Protein AF-A0AAT9GQC9-F1 (afdb_monomer_lite)

Structure (mmCIF, N/CA/C/O backbone):
data_AF-A0AAT9GQC9-F1
#
_entry.id   AF-A0AAT9GQC9-F1
#
loop_
_atom_site.group_PDB
_atom_site.id
_atom_site.type_symbol
_atom_site.label_atom_id
_atom_site.label_alt_id
_atom_site.label_comp_id
_atom_site.label_asym_id
_atom_site.label_entity_id
_atom_site.label_seq_id
_atom_site.pdbx_PDB_ins_code
_atom_site.Cartn_x
_atom_site.Cartn_y
_atom_site.Cartn_z
_atom_site.occupancy
_atom_site.B_iso_or_equiv
_atom_site.auth_seq_id
_atom_site.auth_comp_id
_atom_site.auth_asym_id
_atom_site.auth_atom_id
_atom_site.pdbx_PDB_model_num
ATOM 1 N N . MET A 1 1 ? -0.632 -17.582 0.218 1.00 50.00 1 MET A N 1
ATOM 2 C CA . MET A 1 1 ? -1.565 -16.446 0.004 1.00 50.00 1 MET A CA 1
ATOM 3 C C . MET A 1 1 ? -1.235 -15.784 -1.325 1.00 50.00 1 MET A C 1
ATOM 5 O O . MET A 1 1 ? -0.119 -15.308 -1.473 1.00 50.00 1 MET A O 1
ATOM 9 N N . ARG A 1 2 ? -2.159 -15.792 -2.295 1.00 70.19 2 ARG A N 1
ATOM 10 C CA . ARG A 1 2 ? -1.963 -15.132 -3.598 1.00 70.19 2 ARG A CA 1
ATOM 11 C C . ARG A 1 2 ? -1.991 -13.612 -3.391 1.00 70.19 2 ARG A C 1
ATOM 13 O O . ARG A 1 2 ? -2.938 -13.115 -2.786 1.00 70.19 2 ARG A O 1
ATOM 20 N N . TYR A 1 3 ? -0.977 -12.890 -3.876 1.00 73.75 3 TYR A N 1
ATOM 21 C CA . TYR A 1 3 ? -0.872 -11.424 -3.762 1.00 73.75 3 TYR A CA 1
ATOM 22 C C . TYR A 1 3 ? -2.115 -10.682 -4.283 1.00 73.75 3 TYR A C 1
ATOM 24 O O . TYR A 1 3 ? -2.418 -9.595 -3.808 1.00 73.75 3 TYR A O 1
ATOM 32 N N . HIS A 1 4 ? -2.887 -11.315 -5.170 1.00 80.56 4 HIS A N 1
ATOM 33 C CA . HIS A 1 4 ? -4.184 -10.840 -5.645 1.00 80.56 4 HIS A CA 1
ATOM 34 C C . HIS A 1 4 ? -5.199 -10.564 -4.517 1.00 80.56 4 HIS A C 1
ATOM 36 O O . HIS A 1 4 ? -5.728 -9.461 -4.4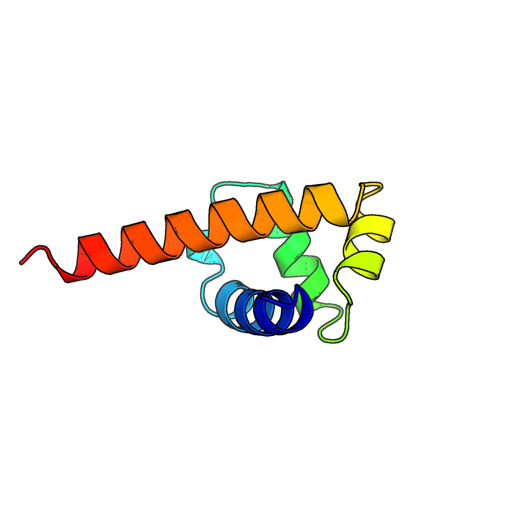24 1.00 80.56 4 HIS A O 1
ATOM 42 N N . ASN A 1 5 ? -5.420 -11.521 -3.605 1.00 87.19 5 ASN A N 1
ATOM 43 C CA . ASN A 1 5 ? -6.394 -11.351 -2.515 1.00 87.19 5 ASN A CA 1
ATOM 44 C C . ASN A 1 5 ? -5.934 -10.300 -1.499 1.00 87.19 5 ASN A C 1
ATOM 46 O O . ASN A 1 5 ? -6.754 -9.619 -0.893 1.00 87.19 5 ASN A O 1
ATOM 50 N N . PHE A 1 6 ? -4.619 -10.189 -1.293 1.0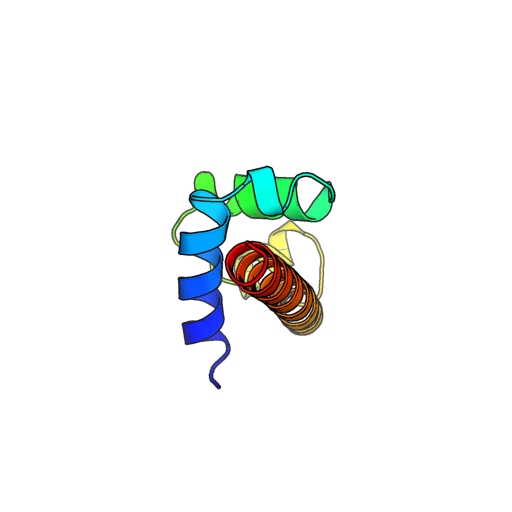0 90.12 6 PHE A N 1
ATOM 51 C CA . PHE A 1 6 ? -4.042 -9.126 -0.477 1.00 90.12 6 PHE A CA 1
ATOM 52 C C . PHE A 1 6 ? -4.297 -7.755 -1.112 1.00 90.12 6 PHE A C 1
ATOM 54 O O . PHE A 1 6 ? -4.754 -6.854 -0.421 1.00 90.12 6 PHE A O 1
ATOM 61 N N . TRP A 1 7 ? -4.043 -7.618 -2.416 1.00 92.38 7 TRP A N 1
ATOM 62 C CA . TRP A 1 7 ? -4.177 -6.352 -3.129 1.00 92.38 7 TRP A CA 1
ATOM 63 C C . TRP A 1 7 ? -5.598 -5.790 -3.072 1.00 92.38 7 TRP A C 1
ATOM 65 O O . TRP A 1 7 ? -5.771 -4.611 -2.783 1.00 92.38 7 TRP A O 1
ATOM 75 N N . ILE A 1 8 ? -6.612 -6.637 -3.279 1.00 92.00 8 ILE A N 1
ATOM 76 C CA . ILE A 1 8 ? -8.023 -6.229 -3.184 1.00 92.00 8 ILE A CA 1
ATOM 77 C C . ILE A 1 8 ? -8.324 -5.662 -1.791 1.00 92.00 8 ILE A C 1
ATOM 79 O O . ILE A 1 8 ? -8.745 -4.514 -1.676 1.00 92.00 8 ILE A O 1
ATOM 83 N N . LYS A 1 9 ? -8.002 -6.425 -0.738 1.00 92.19 9 LYS A N 1
ATOM 84 C CA . LYS A 1 9 ? -8.232 -6.008 0.655 1.00 92.19 9 LYS A CA 1
ATOM 85 C C . LYS A 1 9 ? -7.475 -4.737 1.022 1.00 92.19 9 LYS A C 1
ATOM 87 O O . LYS A 1 9 ? -8.007 -3.883 1.722 1.00 92.19 9 LYS A O 1
ATOM 92 N N . PHE A 1 10 ? -6.230 -4.622 0.562 1.00 92.75 10 PHE A N 1
ATOM 93 C CA . PHE A 1 10 ? -5.417 -3.438 0.798 1.00 92.75 10 PHE A CA 1
ATOM 94 C C . PHE A 1 10 ? -6.056 -2.201 0.168 1.00 92.75 10 PHE A C 1
ATOM 96 O O . PHE A 1 10 ? -6.202 -1.206 0.864 1.00 92.75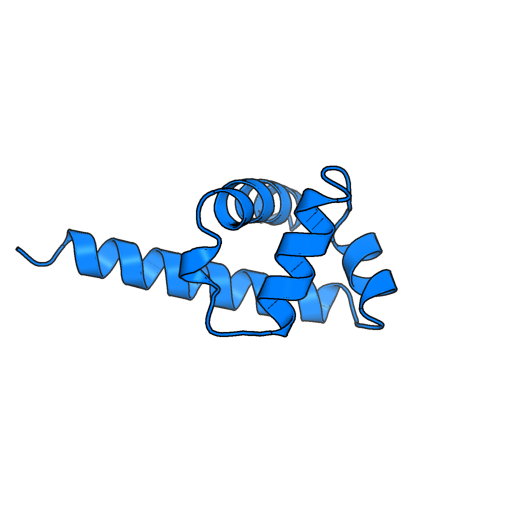 10 PHE A O 1
ATOM 103 N N . LYS A 1 11 ? -6.476 -2.263 -1.105 1.00 93.69 11 LYS A N 1
ATOM 104 C CA . LYS A 1 11 ? -7.109 -1.123 -1.787 1.00 93.69 11 LYS A CA 1
ATOM 105 C C . LYS A 1 11 ? -8.355 -0.642 -1.053 1.00 93.69 11 LYS A C 1
ATOM 107 O O . LYS A 1 11 ? -8.463 0.542 -0.756 1.00 93.69 11 LYS A O 1
ATOM 112 N N . GLU A 1 12 ? -9.268 -1.562 -0.748 1.00 92.38 12 GLU A N 1
ATOM 113 C CA . GLU A 1 12 ? -10.523 -1.244 -0.058 1.00 92.38 12 GLU A CA 1
ATOM 114 C C . GLU A 1 12 ? -10.256 -0.569 1.288 1.00 92.38 12 GLU A C 1
ATOM 116 O O . GLU A 1 12 ? -10.787 0.504 1.570 1.00 92.38 12 GLU A O 1
ATOM 121 N N . TYR A 1 13 ? -9.368 -1.158 2.090 1.00 92.19 13 TYR A N 1
ATOM 122 C CA . TYR A 1 13 ? -9.035 -0.624 3.401 1.00 92.19 13 TYR A CA 1
ATOM 123 C C . TYR A 1 13 ? -8.301 0.720 3.317 1.00 92.19 13 TYR A C 1
ATOM 125 O O . TYR A 1 13 ? -8.627 1.635 4.068 1.00 92.19 13 TYR A O 1
ATOM 133 N N . ALA A 1 14 ? -7.327 0.857 2.415 1.00 91.31 14 ALA A N 1
ATOM 134 C CA . ALA A 1 14 ? -6.495 2.052 2.303 1.00 91.31 14 ALA A CA 1
ATOM 135 C C . ALA A 1 14 ? -7.274 3.276 1.807 1.00 91.31 14 ALA A C 1
ATOM 137 O O . ALA A 1 14 ? -6.995 4.390 2.236 1.00 91.31 14 ALA A O 1
ATOM 138 N N . VAL A 1 15 ? -8.286 3.073 0.957 1.00 91.56 15 VAL A N 1
ATOM 139 C CA . VAL A 1 15 ? -9.193 4.145 0.521 1.00 91.56 15 VAL A CA 1
ATOM 140 C C . VAL A 1 15 ? -10.106 4.605 1.662 1.00 91.56 15 VAL A C 1
ATOM 142 O O . VAL A 1 15 ? -10.366 5.801 1.778 1.00 91.56 15 VAL A O 1
ATOM 145 N N . GLN A 1 16 ? -10.575 3.677 2.502 1.00 90.56 16 GLN A N 1
ATOM 146 C CA . GLN A 1 16 ? -11.466 3.972 3.631 1.00 90.56 16 GLN A CA 1
ATOM 147 C C . GLN A 1 16 ? -10.734 4.550 4.851 1.00 90.56 16 GLN A C 1
ATOM 149 O O . GLN A 1 16 ? -11.328 5.301 5.615 1.00 90.56 16 GLN A O 1
ATOM 154 N N . ASN A 1 17 ? -9.458 4.201 5.036 1.00 89.69 17 ASN A N 1
ATOM 155 C CA . ASN A 1 17 ? -8.667 4.525 6.225 1.00 89.69 17 ASN A CA 1
ATOM 156 C C . ASN A 1 17 ? -7.372 5.252 5.838 1.00 89.69 17 ASN A C 1
ATOM 158 O O . ASN A 1 17 ? -6.290 4.897 6.304 1.00 89.69 17 ASN A O 1
ATOM 162 N N . GLU A 1 18 ? -7.456 6.250 4.956 1.00 86.00 18 GLU A N 1
ATOM 163 C CA . GLU A 1 18 ? -6.280 6.991 4.475 1.00 86.00 18 GLU A CA 1
ATOM 164 C C . GLU A 1 18 ? -5.463 7.601 5.627 1.00 86.00 18 GLU A C 1
ATOM 166 O O . GLU A 1 18 ? -4.229 7.550 5.616 1.00 86.00 18 GLU A O 1
ATOM 171 N N . ASP A 1 19 ? -6.143 8.081 6.671 1.00 85.81 19 ASP A N 1
ATOM 172 C CA . ASP A 1 19 ? -5.518 8.656 7.864 1.00 85.81 19 ASP A CA 1
ATOM 173 C C . ASP A 1 19 ? -4.594 7.669 8.588 1.00 85.81 19 ASP A C 1
ATOM 175 O O . ASP A 1 19 ? -3.578 8.073 9.163 1.00 85.81 19 ASP A O 1
ATOM 179 N N . ALA A 1 20 ? -4.873 6.363 8.497 1.00 83.94 20 ALA A N 1
ATOM 180 C CA . ALA A 1 20 ? -4.042 5.316 9.088 1.00 83.94 20 ALA A CA 1
ATOM 181 C C . ALA A 1 20 ? -2.664 5.193 8.409 1.00 83.94 20 ALA A C 1
ATOM 183 O O . ALA A 1 20 ? -1.722 4.662 9.002 1.00 83.94 20 ALA A O 1
ATOM 184 N N . PHE A 1 21 ? -2.523 5.722 7.189 1.00 83.19 21 PHE A N 1
ATOM 185 C CA . PHE A 1 21 ? -1.293 5.710 6.391 1.00 83.19 21 PHE A CA 1
ATOM 186 C C . PHE A 1 21 ? -0.675 7.108 6.215 1.00 83.19 21 PHE A C 1
ATOM 188 O O . PHE A 1 21 ? 0.297 7.278 5.474 1.00 83.19 21 PHE A O 1
ATOM 195 N N . SER A 1 22 ? -1.204 8.112 6.921 1.00 74.31 22 SER A N 1
ATOM 196 C CA . SER A 1 22 ? -0.886 9.538 6.755 1.00 74.31 22 SER A CA 1
ATOM 197 C C . SER A 1 22 ? 0.573 9.935 7.042 1.00 74.31 22 SER A C 1
ATOM 199 O O . SER A 1 22 ? 0.989 11.040 6.681 1.00 74.31 22 SER A O 1
ATOM 201 N N . SER A 1 23 ? 1.369 9.052 7.646 1.00 78.06 23 SER A N 1
ATOM 202 C CA . SER A 1 23 ? 2.771 9.305 7.996 1.00 78.06 23 SER A CA 1
ATOM 203 C C . SER A 1 23 ? 3.766 9.091 6.849 1.00 78.06 23 SER A C 1
ATOM 205 O O . SER A 1 23 ? 4.898 9.558 6.947 1.00 78.06 23 SER A O 1
ATOM 207 N N . SER A 1 24 ? 3.380 8.418 5.757 1.00 84.00 24 SER A N 1
ATOM 208 C CA . SER A 1 24 ? 4.278 8.131 4.628 1.00 84.00 24 SER A CA 1
ATOM 209 C C . SER A 1 24 ? 3.808 8.815 3.349 1.00 84.00 24 SER A C 1
ATOM 211 O O . SER A 1 24 ? 2.715 8.546 2.853 1.00 84.00 24 SER A O 1
ATOM 213 N N . TYR A 1 25 ? 4.667 9.664 2.777 1.00 85.44 25 TYR A N 1
ATOM 214 C CA . TYR A 1 25 ? 4.410 10.313 1.488 1.00 85.44 25 TYR A CA 1
ATOM 215 C C . TYR A 1 25 ? 4.184 9.284 0.373 1.00 85.44 25 TYR A C 1
ATOM 217 O O . TYR A 1 25 ? 3.227 9.402 -0.385 1.00 85.44 25 TYR A O 1
ATOM 225 N N . LEU A 1 26 ? 4.993 8.218 0.341 1.00 87.88 26 LEU A N 1
ATOM 226 C CA . LEU A 1 26 ? 4.833 7.128 -0.621 1.00 87.88 26 LEU A CA 1
ATOM 227 C C . LEU A 1 26 ? 3.447 6.479 -0.512 1.00 87.88 26 LEU A C 1
ATOM 229 O O . LEU A 1 26 ? 2.820 6.206 -1.529 1.00 87.88 26 LEU A O 1
ATOM 233 N N . LEU A 1 27 ? 2.942 6.256 0.705 1.00 90.69 27 LEU A N 1
ATOM 234 C CA . LEU A 1 27 ? 1.618 5.659 0.895 1.00 90.69 27 LEU A CA 1
ATOM 235 C C . LEU A 1 27 ? 0.492 6.602 0.484 1.00 90.69 27 LEU A C 1
ATOM 237 O O . LEU A 1 27 ? -0.473 6.140 -0.115 1.00 90.69 27 LEU A O 1
ATOM 241 N N . LYS A 1 28 ? 0.623 7.906 0.750 1.00 90.50 28 LYS A N 1
ATOM 242 C CA . LYS A 1 28 ? -0.330 8.905 0.247 1.00 90.50 28 LYS A CA 1
ATOM 243 C C . LYS A 1 28 ? -0.389 8.882 -1.275 1.00 90.50 28 LYS A C 1
ATOM 245 O O . LYS A 1 28 ? -1.479 8.798 -1.830 1.00 90.50 28 LYS A O 1
ATOM 250 N N . SER A 1 29 ? 0.764 8.853 -1.942 1.00 91.50 29 SER A N 1
ATOM 251 C CA . SER A 1 29 ? 0.827 8.732 -3.401 1.00 91.50 29 SER A CA 1
ATOM 252 C C . SER A 1 29 ? 0.200 7.426 -3.892 1.00 91.50 29 SER A C 1
ATOM 254 O O . SER A 1 29 ? -0.583 7.438 -4.835 1.00 91.50 29 SER A O 1
ATOM 256 N N . VAL A 1 30 ? 0.465 6.301 -3.220 1.00 94.00 30 VAL A N 1
ATOM 257 C CA . VAL A 1 30 ? -0.168 5.008 -3.531 1.00 94.00 30 VAL A CA 1
ATOM 258 C C . VAL A 1 30 ? -1.693 5.083 -3.404 1.00 94.00 30 VAL A C 1
ATOM 260 O O . VAL A 1 30 ? -2.398 4.634 -4.304 1.00 94.00 30 VAL A O 1
ATOM 263 N N . ILE A 1 31 ? -2.215 5.650 -2.314 1.00 94.31 31 ILE A N 1
ATOM 264 C CA . ILE A 1 31 ? -3.660 5.775 -2.071 1.00 94.31 31 ILE A CA 1
ATOM 265 C C . ILE A 1 31 ? -4.301 6.707 -3.095 1.00 94.31 31 ILE A C 1
ATOM 267 O O . ILE A 1 31 ? -5.356 6.380 -3.635 1.00 94.31 31 ILE A O 1
ATOM 271 N N . HIS A 1 32 ? -3.651 7.826 -3.409 1.00 94.75 32 HIS A N 1
ATOM 272 C CA . HIS A 1 32 ? -4.100 8.749 -4.441 1.00 94.75 32 HIS A CA 1
ATOM 273 C C . HIS A 1 32 ? -4.209 8.053 -5.805 1.00 94.75 32 HIS A C 1
ATOM 275 O O . HIS A 1 32 ? -5.277 8.068 -6.411 1.00 94.75 32 HIS A O 1
ATOM 281 N N . LEU A 1 33 ? -3.174 7.315 -6.219 1.00 95.00 33 LEU A N 1
ATOM 282 C CA . LEU A 1 33 ? -3.179 6.549 -7.470 1.00 95.00 33 LEU A CA 1
ATOM 283 C C . LEU A 1 33 ? -4.260 5.456 -7.496 1.00 95.00 33 LEU A C 1
ATOM 285 O O . LEU A 1 33 ? -4.853 5.203 -8.544 1.00 95.00 33 LEU A O 1
ATOM 289 N N . ILE A 1 34 ? -4.549 4.816 -6.356 1.00 95.44 34 ILE A N 1
ATOM 290 C CA . ILE A 1 34 ? -5.659 3.856 -6.231 1.00 95.44 34 ILE A CA 1
ATOM 291 C C . ILE A 1 34 ? -7.013 4.560 -6.388 1.00 95.44 34 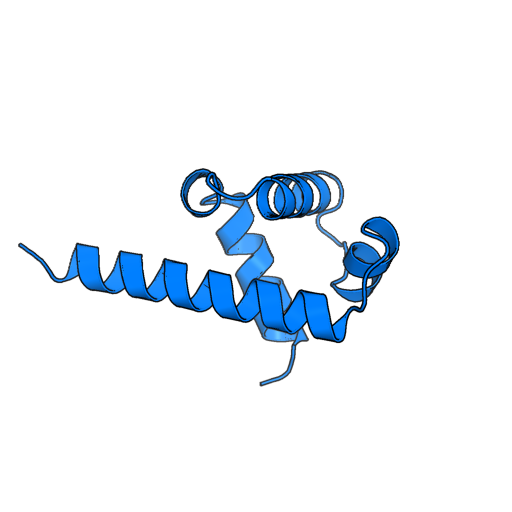ILE A C 1
ATOM 293 O O . ILE A 1 34 ? -7.903 4.005 -7.030 1.00 95.44 34 ILE A O 1
ATOM 297 N N . LYS A 1 35 ? -7.186 5.757 -5.812 1.00 94.94 35 LYS A N 1
ATOM 298 C CA . LYS A 1 35 ? -8.426 6.541 -5.922 1.00 94.94 35 LYS A CA 1
ATOM 299 C C . LYS A 1 35 ? -8.676 7.009 -7.355 1.00 94.94 35 LYS A C 1
ATOM 301 O O . LYS A 1 35 ? -9.800 6.892 -7.832 1.00 94.94 35 LYS A O 1
ATOM 306 N N . GLU A 1 36 ? -7.641 7.489 -8.039 1.00 96.19 36 GLU A N 1
ATOM 307 C CA . GLU A 1 36 ? -7.730 7.910 -9.442 1.00 96.19 36 GLU A CA 1
ATOM 308 C C . GLU A 1 36 ? -7.945 6.727 -10.390 1.00 96.19 36 GLU A C 1
ATOM 310 O O . GLU A 1 36 ? -8.668 6.840 -11.377 1.00 96.19 36 GLU A O 1
ATOM 315 N N . ASN A 1 37 ? -7.356 5.568 -10.075 1.00 95.62 37 ASN A N 1
ATOM 316 C CA . ASN A 1 37 ? -7.423 4.369 -10.904 1.00 95.62 37 ASN A CA 1
ATOM 317 C C . ASN A 1 37 ? -7.826 3.134 -10.072 1.00 95.62 37 ASN A C 1
ATOM 319 O O . ASN A 1 37 ? -6.982 2.280 -9.787 1.00 95.62 37 ASN A O 1
ATOM 323 N N . PRO A 1 38 ? -9.117 2.945 -9.731 1.00 93.12 38 PRO A N 1
ATOM 324 C CA . PRO A 1 38 ? -9.559 1.860 -8.841 1.00 93.12 38 PRO A CA 1
ATOM 325 C C . PRO A 1 38 ? -9.219 0.451 -9.341 1.00 93.12 38 PRO A C 1
ATOM 327 O O . PRO A 1 38 ? -9.039 -0.481 -8.550 1.00 93.12 38 PRO A O 1
ATOM 330 N N . ASN A 1 39 ? -9.088 0.287 -10.658 1.00 93.38 39 ASN A N 1
ATOM 331 C CA . ASN A 1 39 ? -8.744 -0.976 -11.311 1.00 93.38 39 ASN A CA 1
ATOM 332 C C . ASN A 1 39 ? -7.231 -1.212 -11.430 1.00 93.38 39 ASN A C 1
ATOM 334 O O . ASN A 1 39 ? -6.825 -2.254 -11.947 1.00 93.38 39 ASN A O 1
ATOM 338 N N . ILE A 1 40 ? -6.394 -0.292 -10.935 1.00 95.06 40 ILE A N 1
ATOM 339 C CA . ILE A 1 40 ? -4.942 -0.428 -11.007 1.00 95.06 40 ILE A CA 1
ATOM 340 C C . ILE A 1 40 ? -4.491 -1.734 -10.348 1.00 95.06 40 ILE A C 1
ATOM 342 O O . ILE A 1 40 ? -4.948 -2.139 -9.266 1.00 95.06 40 ILE A O 1
ATOM 346 N N . THR A 1 41 ? -3.619 -2.442 -11.056 1.00 94.56 41 THR A N 1
ATOM 347 C CA . THR A 1 41 ? -2.977 -3.653 -10.556 1.00 94.56 41 THR A CA 1
ATOM 348 C C . THR A 1 41 ? -1.730 -3.265 -9.774 1.00 94.56 41 THR A C 1
ATOM 350 O O . THR A 1 41 ? -1.139 -2.215 -10.008 1.00 94.56 41 THR A O 1
ATOM 353 N N . LEU A 1 42 ? -1.281 -4.135 -8.872 1.00 92.62 42 LEU A N 1
ATOM 354 C CA . LEU A 1 42 ? -0.039 -3.901 -8.136 1.00 92.62 42 LEU A CA 1
ATOM 355 C C . LEU A 1 42 ? 1.175 -3.726 -9.067 1.00 92.62 42 LEU A C 1
ATOM 357 O O . LEU A 1 42 ? 2.061 -2.935 -8.774 1.00 92.62 42 LEU A O 1
ATOM 361 N N . ILE A 1 43 ? 1.185 -4.436 -10.201 1.00 93.81 43 ILE A N 1
ATOM 362 C CA . ILE A 1 43 ? 2.224 -4.310 -11.232 1.00 93.81 43 ILE A CA 1
ATOM 363 C C . ILE A 1 43 ? 2.135 -2.941 -11.915 1.00 93.81 43 ILE A C 1
ATOM 365 O O . ILE A 1 43 ? 3.151 -2.272 -12.060 1.00 93.81 43 ILE A O 1
ATOM 369 N N . GLY A 1 44 ? 0.930 -2.498 -12.290 1.00 95.06 44 GLY A N 1
ATOM 370 C CA . GLY A 1 44 ? 0.730 -1.178 -12.895 1.00 95.06 44 GLY A CA 1
ATOM 371 C C . GLY A 1 44 ? 1.144 -0.045 -11.956 1.00 95.06 44 GLY A C 1
ATOM 372 O O . GLY A 1 44 ? 1.834 0.878 -12.371 1.00 95.06 44 GLY A O 1
ATOM 373 N N . LEU A 1 45 ? 0.804 -0.161 -10.672 1.00 95.38 45 LEU A N 1
ATOM 374 C CA . LEU A 1 45 ? 1.230 0.791 -9.650 1.00 95.38 45 LEU A CA 1
ATOM 375 C C . LEU A 1 45 ? 2.757 0.827 -9.503 1.00 95.38 45 LEU A C 1
ATOM 377 O O . LEU A 1 45 ? 3.335 1.904 -9.412 1.00 95.38 45 LEU A O 1
ATOM 381 N N . ALA A 1 46 ? 3.409 -0.337 -9.506 1.00 94.56 46 ALA A N 1
ATOM 382 C CA . ALA A 1 46 ? 4.863 -0.421 -9.438 1.00 94.56 46 ALA A CA 1
ATOM 383 C C . ALA A 1 46 ? 5.535 0.247 -10.649 1.00 94.56 46 ALA A C 1
ATOM 385 O O . ALA A 1 46 ? 6.514 0.963 -10.477 1.00 94.56 46 ALA A O 1
ATOM 386 N N . GLY A 1 47 ? 4.954 0.091 -11.844 1.00 96.06 47 GLY A N 1
ATOM 387 C CA . GLY A 1 47 ? 5.417 0.773 -13.054 1.00 96.06 47 GLY A CA 1
ATOM 388 C C . GLY A 1 47 ? 5.302 2.298 -12.980 1.00 96.06 47 GLY A C 1
ATOM 389 O O . GLY A 1 47 ? 6.219 2.991 -13.397 1.00 96.06 47 GLY A O 1
ATOM 390 N N . ILE A 1 48 ? 4.216 2.832 -12.407 1.00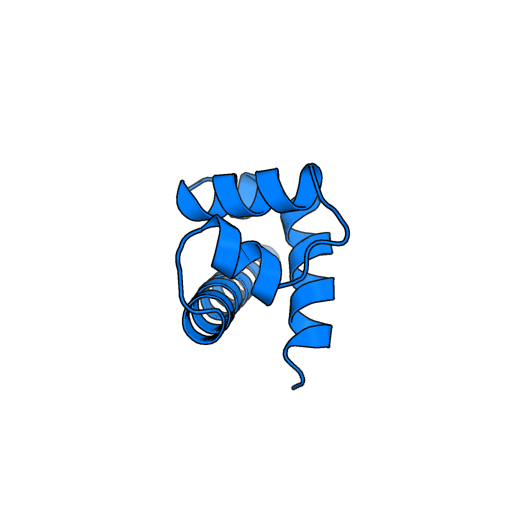 95.38 48 ILE A N 1
ATOM 391 C CA . ILE A 1 48 ? 4.051 4.288 -12.213 1.00 95.38 48 ILE A CA 1
ATOM 392 C C . ILE A 1 48 ? 5.069 4.836 -11.205 1.00 95.38 48 ILE A C 1
ATOM 394 O O . ILE A 1 48 ? 5.569 5.945 -11.366 1.00 95.38 48 ILE A O 1
ATOM 398 N N . LEU A 1 49 ? 5.367 4.065 -10.159 1.00 93.12 49 LEU A N 1
ATOM 399 C CA . LEU A 1 49 ? 6.283 4.456 -9.085 1.00 93.12 49 LEU A CA 1
ATOM 400 C C . LEU A 1 49 ? 7.756 4.141 -9.388 1.00 93.12 49 LEU A C 1
ATOM 402 O O . LEU A 1 49 ? 8.582 4.287 -8.490 1.00 93.12 49 LEU A O 1
ATOM 406 N N . ASP A 1 50 ? 8.062 3.682 -10.605 1.00 94.31 50 ASP A N 1
ATOM 407 C CA . ASP A 1 50 ? 9.394 3.241 -11.036 1.00 94.31 50 ASP A CA 1
ATOM 408 C C . ASP A 1 50 ? 10.064 2.301 -10.014 1.00 94.31 50 ASP A C 1
ATOM 410 O O . ASP A 1 50 ? 11.171 2.520 -9.519 1.00 94.31 50 ASP A O 1
ATOM 414 N N . THR A 1 51 ? 9.330 1.263 -9.603 1.00 93.62 51 THR A N 1
ATOM 415 C CA . THR A 1 51 ? 9.773 0.326 -8.566 1.00 93.62 51 THR A CA 1
ATOM 416 C C . THR A 1 51 ? 9.448 -1.123 -8.911 1.00 93.62 51 THR A C 1
ATOM 418 O O . THR A 1 51 ? 8.631 -1.425 -9.781 1.00 93.62 51 THR A O 1
ATOM 421 N N . ASP A 1 52 ? 10.078 -2.055 -8.197 1.00 94.19 52 ASP A N 1
ATOM 422 C CA . ASP A 1 52 ? 9.822 -3.481 -8.361 1.00 94.19 52 ASP A CA 1
ATOM 423 C C . ASP A 1 52 ? 8.489 -3.886 -7.708 1.00 94.19 52 ASP A C 1
ATOM 425 O O . ASP A 1 52 ? 8.204 -3.584 -6.544 1.00 94.19 52 ASP A O 1
ATOM 429 N N . ALA A 1 53 ? 7.664 -4.627 -8.451 1.00 91.88 53 ALA A N 1
ATOM 430 C CA . ALA A 1 53 ? 6.346 -5.042 -7.983 1.00 91.88 53 ALA A CA 1
ATOM 431 C C . ALA A 1 53 ? 6.419 -5.980 -6.767 1.00 91.88 53 ALA A C 1
ATOM 433 O O . ALA A 1 53 ? 5.527 -5.948 -5.915 1.00 91.88 53 ALA A O 1
ATOM 434 N N . VAL A 1 54 ? 7.468 -6.804 -6.650 1.00 92.44 54 VAL A N 1
ATOM 435 C CA . VAL A 1 54 ? 7.655 -7.704 -5.502 1.00 92.44 54 VAL A CA 1
ATOM 436 C C . VAL A 1 54 ? 8.059 -6.907 -4.265 1.00 92.44 54 VAL A C 1
ATOM 438 O O . VAL A 1 54 ? 7.541 -7.164 -3.173 1.00 92.44 54 VAL A O 1
ATOM 441 N N . TYR A 1 55 ? 8.951 -5.932 -4.424 1.00 92.94 55 TYR A N 1
ATOM 442 C CA . TYR A 1 55 ? 9.331 -4.991 -3.380 1.00 92.94 55 TYR A CA 1
ATOM 443 C C . TYR A 1 55 ? 8.112 -4.215 -2.877 1.00 92.94 55 TYR A C 1
ATOM 445 O O . TYR A 1 55 ? 7.808 -4.266 -1.681 1.00 92.94 55 TYR A O 1
ATOM 453 N N . LEU A 1 56 ? 7.350 -3.600 -3.786 1.00 93.44 56 LEU A N 1
ATOM 454 C CA . LEU A 1 56 ? 6.144 -2.849 -3.446 1.00 93.44 56 LEU A CA 1
ATOM 455 C C . LEU A 1 56 ? 5.113 -3.736 -2.736 1.00 93.44 56 LEU A C 1
ATOM 457 O O . LEU A 1 56 ? 4.567 -3.351 -1.703 1.00 93.44 56 LEU A O 1
ATOM 461 N N . ALA A 1 57 ? 4.899 -4.967 -3.214 1.00 92.62 57 ALA A N 1
ATOM 462 C CA . ALA A 1 57 ? 4.007 -5.928 -2.568 1.00 92.62 57 ALA A CA 1
ATOM 463 C C . ALA A 1 57 ? 4.402 -6.215 -1.114 1.00 92.62 57 ALA A C 1
ATOM 465 O O . ALA A 1 57 ? 3.549 -6.236 -0.223 1.00 92.62 57 ALA A O 1
ATOM 466 N N . LYS A 1 58 ? 5.694 -6.464 -0.873 1.00 93.06 58 LYS A N 1
ATOM 467 C CA . LYS A 1 58 ? 6.226 -6.758 0.463 1.00 93.06 58 LYS A CA 1
ATOM 468 C C . LYS A 1 58 ? 6.101 -5.547 1.381 1.00 93.06 58 LYS A C 1
ATOM 470 O O . LYS A 1 58 ? 5.636 -5.707 2.508 1.00 93.06 58 LYS A O 1
ATOM 475 N N . TYR A 1 59 ? 6.459 -4.366 0.886 1.00 92.38 59 TYR A N 1
ATOM 476 C CA . TYR A 1 59 ? 6.369 -3.104 1.616 1.00 92.38 59 TYR A CA 1
ATOM 477 C C . TYR A 1 59 ? 4.930 -2.804 2.054 1.00 92.38 59 TYR A C 1
ATOM 479 O O . TYR A 1 59 ? 4.659 -2.658 3.247 1.00 92.38 59 TYR A O 1
ATOM 487 N N . LEU A 1 60 ? 3.981 -2.819 1.111 1.00 93.19 60 LEU A N 1
ATOM 488 C CA . LEU A 1 60 ? 2.571 -2.548 1.400 1.00 93.19 60 LEU A CA 1
ATOM 489 C C . LEU A 1 60 ? 1.977 -3.586 2.352 1.00 93.19 60 LEU A C 1
ATOM 491 O O . LEU A 1 60 ? 1.232 -3.241 3.267 1.00 93.19 60 LEU A O 1
ATOM 495 N N . LYS A 1 61 ? 2.333 -4.864 2.184 1.0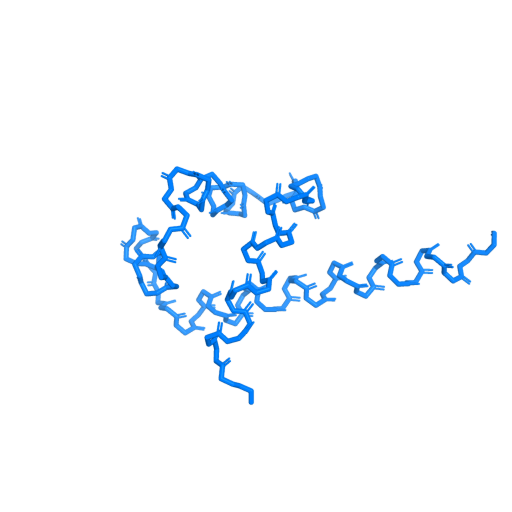0 91.94 61 LYS A N 1
ATOM 496 C CA . LYS A 1 61 ? 1.860 -5.933 3.068 1.00 91.94 61 LYS A CA 1
ATOM 497 C C . LYS A 1 61 ? 2.381 -5.778 4.492 1.00 91.94 61 LYS A C 1
ATOM 499 O O . LYS A 1 61 ? 1.625 -6.014 5.433 1.00 91.94 61 LYS A O 1
ATOM 504 N N . TYR A 1 62 ? 3.654 -5.421 4.647 1.00 91.50 62 TYR A N 1
ATOM 505 C CA . TYR A 1 62 ? 4.259 -5.180 5.952 1.00 91.50 62 TYR A CA 1
ATOM 506 C C . TYR A 1 62 ? 3.526 -4.055 6.684 1.00 91.50 62 TYR A C 1
ATOM 508 O O . TYR A 1 62 ? 3.049 -4.256 7.797 1.00 91.50 62 TYR A O 1
ATOM 516 N N . ILE A 1 63 ? 3.333 -2.921 6.012 1.00 89.81 63 ILE A N 1
ATOM 517 C CA . ILE A 1 63 ? 2.670 -1.756 6.602 1.00 89.81 63 ILE A CA 1
ATOM 518 C C . ILE A 1 63 ? 1.212 -2.052 6.927 1.00 89.81 63 ILE A C 1
ATOM 520 O O . ILE A 1 63 ? 0.769 -1.774 8.037 1.00 89.81 63 ILE A O 1
ATOM 524 N N . TYR A 1 64 ? 0.478 -2.660 5.994 1.00 89.62 64 TYR A N 1
ATOM 525 C CA . TYR A 1 64 ? -0.912 -3.047 6.216 1.00 89.62 64 TYR A CA 1
ATOM 526 C C . TYR A 1 64 ? -1.054 -3.930 7.456 1.00 89.62 64 TYR A C 1
ATOM 528 O O . TYR A 1 64 ? -1.917 -3.694 8.295 1.00 89.62 64 TYR A O 1
ATOM 536 N N . LYS A 1 65 ? -0.159 -4.911 7.622 1.00 89.38 65 LYS A N 1
ATOM 537 C CA . LYS A 1 65 ? -0.145 -5.762 8.810 1.00 89.38 65 LYS A CA 1
ATOM 538 C C . LYS A 1 65 ? 0.100 -4.947 10.086 1.00 89.38 65 LYS A C 1
ATOM 540 O O . LYS A 1 65 ? -0.645 -5.125 11.043 1.00 89.38 65 LYS A O 1
ATOM 545 N N . SER A 1 66 ? 1.085 -4.049 10.095 1.00 88.44 66 SER A N 1
ATOM 546 C CA . SER A 1 66 ? 1.386 -3.207 11.262 1.00 88.44 66 SER A CA 1
ATOM 547 C C . SER A 1 66 ? 0.233 -2.273 11.636 1.00 88.44 66 SER A C 1
ATOM 549 O O . SER A 1 66 ? -0.045 -2.096 12.820 1.00 88.44 66 SER A O 1
ATOM 551 N N . VAL A 1 67 ? -0.464 -1.704 10.648 1.00 87.44 67 VAL A N 1
ATOM 552 C CA . VAL A 1 67 ? -1.644 -0.855 10.875 1.00 87.44 67 VAL A CA 1
ATOM 553 C C . VAL A 1 67 ? -2.775 -1.664 11.511 1.00 87.44 67 VAL A C 1
ATOM 555 O O . VAL A 1 67 ? -3.277 -1.285 12.566 1.00 87.44 67 VAL A O 1
ATOM 558 N N . ILE A 1 68 ? -3.107 -2.826 10.941 1.00 85.44 68 ILE A N 1
ATOM 559 C CA . ILE A 1 68 ? -4.155 -3.708 11.474 1.00 85.44 68 ILE A CA 1
ATOM 560 C C . ILE A 1 68 ? -3.808 -4.218 12.882 1.00 85.44 68 ILE A C 1
ATOM 562 O O . ILE A 1 68 ? -4.679 -4.299 13.746 1.00 85.44 68 ILE A O 1
ATOM 566 N N . GLU A 1 69 ? -2.543 -4.554 13.146 1.00 86.19 69 GLU A N 1
ATOM 567 C CA . GLU A 1 69 ? -2.093 -4.960 14.483 1.00 86.19 69 GLU A CA 1
ATOM 568 C C . GLU A 1 69 ? -2.213 -3.820 15.497 1.00 86.19 69 GLU A C 1
ATOM 570 O O . GLU A 1 69 ? -2.675 -4.053 16.616 1.00 86.19 69 GLU A O 1
ATOM 575 N N . LYS A 1 70 ? -1.864 -2.588 15.107 1.00 82.81 70 LYS A N 1
ATOM 576 C CA . LYS A 1 70 ? -2.028 -1.406 15.957 1.00 82.81 70 LYS A CA 1
ATOM 577 C C . LYS A 1 70 ? -3.500 -1.163 16.286 1.00 82.81 70 LYS A C 1
ATOM 579 O O . LYS A 1 70 ? -3.828 -1.030 17.458 1.00 82.81 70 LYS A O 1
ATOM 584 N N . GLU A 1 71 ? -4.387 -1.186 15.291 1.00 79.19 71 GLU A N 1
ATOM 585 C CA . GLU A 1 71 ? -5.831 -1.032 15.514 1.00 79.19 71 GLU A CA 1
ATOM 586 C C . GLU A 1 71 ? -6.405 -2.123 16.416 1.00 79.19 71 GLU A C 1
ATOM 588 O O . GLU A 1 71 ? -7.181 -1.832 17.327 1.00 79.19 71 GLU A O 1
ATOM 593 N N . ARG A 1 72 ? -6.012 -3.384 16.193 1.00 78.44 72 ARG A N 1
ATOM 594 C CA . ARG A 1 72 ? -6.454 -4.504 17.028 1.00 78.44 72 ARG A CA 1
ATOM 595 C C . ARG A 1 72 ? -6.028 -4.302 18.478 1.00 78.44 72 ARG A C 1
ATOM 597 O O . ARG A 1 72 ? -6.836 -4.512 19.372 1.00 78.44 72 ARG A O 1
ATOM 604 N N . ASN A 1 73 ? -4.790 -3.878 18.710 1.00 78.19 73 ASN A N 1
ATOM 605 C CA . ASN A 1 73 ? -4.274 -3.665 20.059 1.00 78.19 73 ASN A CA 1
ATOM 606 C C . ASN A 1 73 ? -4.912 -2.436 20.731 1.00 78.19 73 ASN A C 1
ATOM 608 O O . ASN A 1 73 ? -5.181 -2.481 21.925 1.00 78.19 73 ASN A O 1
ATOM 612 N N . SER A 1 74 ? -5.225 -1.375 19.977 1.00 73.38 74 SER A N 1
ATOM 613 C CA . SER A 1 74 ? -5.958 -0.209 20.490 1.00 73.38 74 SER A CA 1
ATOM 614 C C . SER A 1 74 ? -7.410 -0.522 20.857 1.00 73.38 74 SER A C 1
ATOM 616 O O . SER A 1 74 ? -7.929 0.070 21.790 1.00 73.38 74 SER A O 1
ATOM 618 N N . ARG A 1 75 ? -8.065 -1.466 20.167 1.00 64.69 75 ARG A N 1
ATOM 619 C CA . ARG A 1 75 ? -9.422 -1.936 20.512 1.00 64.69 75 ARG A CA 1
ATOM 620 C C . ARG A 1 75 ? -9.457 -2.918 21.689 1.00 64.69 75 ARG A C 1
ATOM 622 O O . ARG A 1 75 ? -10.536 -3.230 22.178 1.00 64.69 75 ARG A O 1
ATOM 629 N N . LEU A 1 76 ? -8.300 -3.437 22.104 1.00 59.12 76 LEU A N 1
ATOM 630 C CA . LEU A 1 76 ? -8.151 -4.373 23.225 1.00 59.12 76 LEU A CA 1
ATOM 631 C C . LEU A 1 76 ? -7.724 -3.684 24.529 1.00 59.12 76 LEU A C 1
ATOM 633 O O . LEU A 1 76 ? -7.607 -4.359 25.550 1.00 59.12 76 LEU A O 1
ATOM 637 N N . LEU A 1 77 ? -7.488 -2.371 24.506 1.00 46.53 77 LEU A N 1
ATOM 638 C CA . LEU A 1 77 ? -7.217 -1.582 25.702 1.00 46.53 77 LEU A CA 1
ATOM 639 C C . LEU A 1 77 ? -8.505 -0.841 26.110 1.00 46.53 77 LEU A C 1
ATOM 641 O O . LEU A 1 77 ? -9.046 -0.121 25.268 1.00 46.53 77 LEU A O 1
ATOM 645 N N . PRO A 1 78 ? -9.021 -1.072 27.334 1.00 47.62 78 PRO A N 1
ATOM 646 C CA . PRO A 1 78 ? -10.192 -0.378 27.869 1.00 47.62 78 PRO A CA 1
ATOM 647 C C . PRO A 1 78 ? -9.931 1.108 28.138 1.00 47.62 78 PRO A C 1
ATOM 649 O O . PRO A 1 78 ? -8.761 1.472 28.404 1.00 47.62 78 PRO A O 1
#

Secondary structure (DSSP, 8-state):
--HHHHHHHHHHHHHH-GGGGTT-HHHHHHHHHHHH-TT--HHHHHHHTTS-HHHHHHHHHHHHHHHHHHHHHHTT--

Organism: NCBI:txid2049879

Radius of gyration: 12.71 Å; chains: 1; bounding box: 21×27×41 Å

pLDDT: mean 87.31, std 10.75, range [46.53, 96.19]

Sequence (78 aa):
MRYHNFWIKFKEYAVQNEDAFSSSYLLKSVIHLIKENPNITLIGLAGILDTDAVYLAKYLKYIYKSVIEKERNSRLLP

Foldseek 3Di:
DPLVVVVLVLLVCCLVPVVLVVPDPVSNVVNVVCVVPVPDDLVNSCVVVVHDSVVSSVVSVVSVVVSVVVVVVVVVDD